Protein AF-A0A060YVN4-F1 (afdb_monomer)

pLDDT: mean 79.85, std 21.66, range [40.38, 98.12]

Structure (mmCIF, N/CA/C/O backbone):
data_AF-A0A060YVN4-F1
#
_entry.id   AF-A0A060YVN4-F1
#
loop_
_atom_site.group_PDB
_atom_site.id
_atom_site.type_symbol
_atom_site.label_atom_id
_atom_site.label_alt_id
_atom_site.label_comp_id
_atom_site.label_asym_id
_atom_site.label_entity_id
_atom_site.label_seq_id
_atom_site.pdbx_PDB_ins_code
_atom_site.Cartn_x
_atom_site.Cartn_y
_atom_site.Cartn_z
_atom_site.occupancy
_atom_site.B_iso_or_equiv
_atom_site.auth_seq_id
_atom_site.auth_comp_id
_atom_site.auth_asym_id
_atom_site.auth_atom_id
_atom_site.pdbx_PDB_model_num
ATOM 1 N N . MET A 1 1 ? 10.418 3.164 -2.131 1.00 88.56 1 MET A N 1
ATOM 2 C CA . MET A 1 1 ? 8.999 3.583 -2.181 1.00 88.56 1 MET A CA 1
ATOM 3 C C . MET A 1 1 ? 8.544 3.917 -0.769 1.00 88.56 1 MET A C 1
ATOM 5 O O . MET A 1 1 ? 9.006 3.250 0.152 1.00 88.56 1 MET A O 1
ATOM 9 N N . THR A 1 2 ? 7.683 4.923 -0.599 1.00 93.06 2 THR A N 1
ATOM 10 C CA . THR A 1 2 ? 7.216 5.400 0.717 1.00 93.06 2 THR A CA 1
ATOM 11 C C . THR A 1 2 ? 5.704 5.561 0.699 1.00 93.06 2 THR A C 1
ATOM 13 O O . THR A 1 2 ? 5.190 6.268 -0.165 1.00 93.06 2 THR A O 1
ATOM 16 N N . PHE A 1 3 ? 5.015 4.920 1.644 1.00 96.44 3 PHE A N 1
ATOM 17 C CA . PHE A 1 3 ? 3.576 5.072 1.850 1.00 96.44 3 PHE A CA 1
ATOM 18 C C . PHE A 1 3 ? 3.298 6.203 2.845 1.00 96.44 3 PHE A C 1
ATOM 20 O O . PHE A 1 3 ? 3.782 6.168 3.975 1.00 96.44 3 PHE A O 1
ATOM 27 N N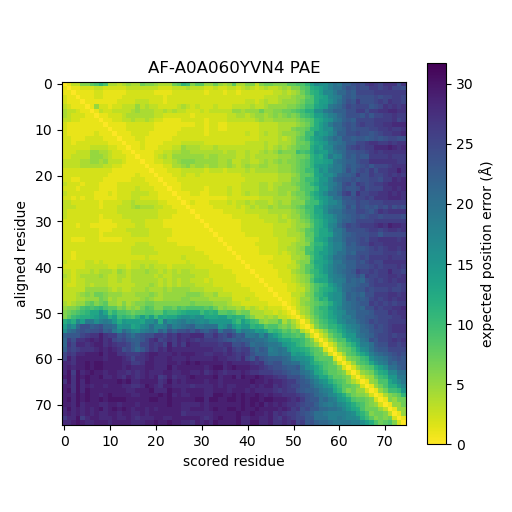 . THR A 1 4 ? 2.503 7.187 2.433 1.00 96.62 4 THR A N 1
ATOM 28 C CA . THR A 1 4 ? 2.156 8.376 3.217 1.00 96.62 4 THR A CA 1
ATOM 29 C C . THR A 1 4 ? 0.657 8.395 3.485 1.00 96.62 4 THR A C 1
ATOM 31 O O . THR A 1 4 ? -0.145 8.345 2.553 1.00 96.62 4 THR A O 1
ATOM 34 N N . LYS A 1 5 ? 0.268 8.496 4.759 1.00 96.31 5 LYS A N 1
ATOM 35 C CA . LYS A 1 5 ? -1.130 8.703 5.163 1.00 96.31 5 LYS A CA 1
ATOM 36 C C . LYS A 1 5 ? -1.489 10.172 4.940 1.00 96.31 5 LYS A C 1
ATOM 38 O O . LYS A 1 5 ? -0.825 11.042 5.496 1.00 96.31 5 LYS A O 1
ATOM 43 N N . THR A 1 6 ? -2.511 10.446 4.137 1.00 95.12 6 THR A N 1
ATOM 44 C CA . THR A 1 6 ? -2.965 11.821 3.846 1.00 95.12 6 THR A CA 1
ATOM 45 C C . THR A 1 6 ? -4.359 12.109 4.397 1.00 95.12 6 THR A C 1
ATOM 47 O O . THR A 1 6 ? -4.762 13.266 4.467 1.00 95.12 6 THR A O 1
ATOM 50 N N . SER A 1 7 ? -5.078 11.085 4.868 1.00 95.69 7 SER A N 1
ATOM 51 C CA . SER A 1 7 ? -6.266 11.246 5.710 1.00 95.69 7 SER A CA 1
ATOM 52 C C . SER A 1 7 ? -6.450 10.050 6.651 1.00 95.69 7 SER A C 1
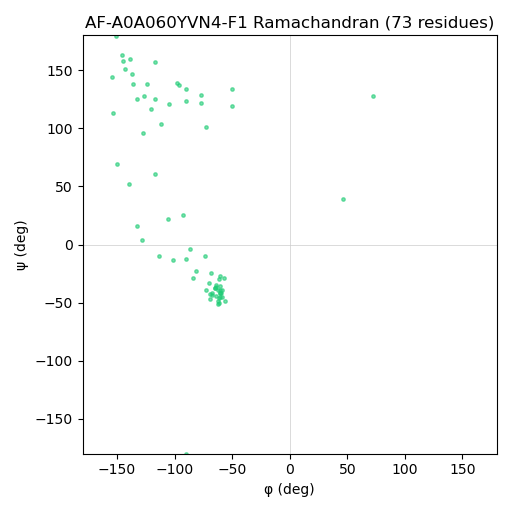ATOM 54 O O . SER A 1 7 ? -5.682 9.088 6.608 1.00 95.69 7 SER A O 1
ATOM 56 N N . GLN A 1 8 ? -7.499 10.079 7.481 1.00 93.56 8 GLN A N 1
ATOM 57 C CA . GLN A 1 8 ? -7.816 9.015 8.443 1.00 93.56 8 GLN A CA 1
ATOM 58 C C . GLN A 1 8 ? -7.992 7.634 7.793 1.00 93.56 8 GLN A C 1
ATOM 60 O O . GLN A 1 8 ? -7.750 6.605 8.417 1.00 93.56 8 GLN A O 1
ATOM 65 N N . LYS A 1 9 ? -8.424 7.593 6.532 1.00 97.50 9 LYS A N 1
ATOM 66 C CA . LYS A 1 9 ? -8.711 6.342 5.820 1.00 97.50 9 LYS A CA 1
ATOM 67 C C . LYS A 1 9 ? -8.103 6.301 4.428 1.00 97.50 9 LYS A C 1
ATOM 69 O O . LYS A 1 9 ? -8.508 5.475 3.619 1.00 97.50 9 LYS A O 1
ATOM 74 N N . PHE A 1 10 ? -7.159 7.186 4.135 1.00 98.12 10 PHE A N 1
ATOM 75 C CA . PHE A 1 10 ? -6.541 7.266 2.824 1.00 98.12 10 PHE A CA 1
ATOM 76 C C . PHE A 1 10 ? -5.030 7.436 2.943 1.00 98.12 10 PHE A C 1
ATOM 78 O O . PHE A 1 10 ? -4.525 8.209 3.762 1.00 98.12 10 PHE A O 1
ATOM 85 N N . GLY A 1 11 ? -4.307 6.715 2.096 1.00 98.00 11 GLY A N 1
ATOM 86 C CA . GLY A 1 11 ? -2.870 6.874 1.948 1.00 98.00 11 GLY A CA 1
ATOM 87 C C . GLY A 1 11 ? -2.429 6.635 0.516 1.00 98.00 11 GLY A C 1
ATOM 88 O O . GLY A 1 11 ? -3.162 6.071 -0.295 1.00 98.00 11 GLY A O 1
ATOM 89 N N . GLN A 1 12 ? -1.226 7.095 0.205 1.00 98.12 12 GLN A N 1
ATOM 90 C CA . GLN A 1 12 ? -0.691 7.101 -1.149 1.00 98.12 12 GLN A CA 1
ATOM 91 C C . GLN A 1 12 ? 0.810 6.838 -1.165 1.00 98.12 12 GLN A C 1
ATOM 93 O O . GLN A 1 12 ? 1.505 7.094 -0.183 1.00 98.12 12 GLN A O 1
ATOM 98 N N . TRP A 1 13 ? 1.327 6.373 -2.296 1.00 96.81 13 TRP A N 1
ATOM 99 C CA . TRP A 1 13 ? 2.763 6.303 -2.553 1.00 96.81 13 TRP A CA 1
ATOM 100 C C . TRP A 1 13 ? 3.064 6.632 -4.010 1.00 96.81 13 TRP A C 1
ATOM 102 O O . TRP A 1 13 ? 2.260 6.379 -4.907 1.00 96.81 13 TRP A O 1
ATOM 112 N N . ALA A 1 14 ? 4.252 7.183 -4.238 1.00 96.31 14 ALA A N 1
ATOM 113 C CA . ALA A 1 14 ? 4.783 7.372 -5.577 1.00 96.31 14 ALA A CA 1
ATOM 114 C C . ALA A 1 14 ? 5.591 6.140 -6.004 1.00 96.31 14 ALA A C 1
ATOM 116 O O . ALA A 1 14 ? 6.439 5.641 -5.252 1.00 96.31 14 ALA A O 1
ATOM 117 N N . ASP A 1 15 ? 5.343 5.684 -7.227 1.00 94.25 15 ASP A N 1
ATOM 118 C CA . ASP A 1 15 ? 6.158 4.707 -7.932 1.00 94.25 15 ASP A CA 1
ATOM 119 C C . ASP A 1 15 ? 6.843 5.402 -9.115 1.00 94.25 15 ASP A C 1
ATOM 121 O O . ASP A 1 15 ? 6.227 5.674 -10.146 1.00 94.25 15 ASP A O 1
ATOM 125 N N . SER A 1 16 ? 8.136 5.696 -8.958 1.00 91.88 16 SER A N 1
ATOM 126 C CA . SER A 1 16 ? 8.946 6.320 -10.009 1.00 91.88 16 SER A CA 1
ATOM 127 C C . SER A 1 16 ? 9.189 5.398 -11.199 1.00 91.88 16 SER A C 1
ATOM 129 O O . SER A 1 16 ? 9.409 5.878 -12.303 1.00 91.88 16 SER A O 1
ATOM 131 N N . ARG A 1 17 ? 9.133 4.076 -11.013 1.00 91.12 17 ARG A N 1
ATOM 132 C CA . ARG A 1 17 ? 9.293 3.125 -12.115 1.00 91.12 17 ARG A CA 1
ATOM 133 C C . ARG A 1 17 ? 8.056 3.123 -13.006 1.00 91.12 17 ARG A C 1
ATOM 135 O O . ARG A 1 17 ? 8.186 3.040 -14.222 1.00 91.12 17 ARG A O 1
ATOM 142 N N . ALA A 1 18 ? 6.876 3.216 -12.401 1.00 94.25 18 ALA A N 1
ATOM 143 C CA . ALA A 1 18 ? 5.607 3.313 -13.117 1.00 94.25 18 ALA A CA 1
ATOM 144 C C . ALA A 1 18 ? 5.230 4.758 -13.498 1.00 94.25 18 ALA A C 1
ATOM 146 O O . ALA A 1 18 ? 4.194 4.960 -14.128 1.00 94.25 18 ALA A O 1
ATOM 147 N N . ASN A 1 19 ? 6.021 5.761 -13.089 1.00 95.75 19 ASN A N 1
ATOM 148 C CA . ASN A 1 19 ? 5.700 7.191 -13.209 1.00 95.75 19 ASN A CA 1
ATOM 149 C C . ASN A 1 19 ? 4.270 7.523 -12.755 1.00 95.75 19 ASN A C 1
ATOM 151 O O . ASN A 1 19 ? 3.568 8.316 -13.376 1.00 95.75 19 ASN A O 1
ATOM 155 N N . THR A 1 20 ? 3.822 6.871 -11.684 1.00 97.19 20 THR A N 1
ATOM 156 C CA . THR A 1 20 ? 2.431 6.919 -11.231 1.00 97.19 20 THR A CA 1
ATOM 157 C C . THR A 1 20 ? 2.381 7.081 -9.718 1.00 97.19 20 THR A C 1
ATOM 159 O O . THR A 1 20 ? 3.231 6.571 -8.985 1.00 97.19 20 THR A O 1
ATOM 162 N N . VAL A 1 21 ? 1.362 7.793 -9.239 1.00 97.06 21 VAL A N 1
ATOM 163 C CA . VAL A 1 21 ? 1.026 7.877 -7.817 1.00 97.06 21 VAL A CA 1
ATOM 164 C C . VAL A 1 21 ? -0.205 7.019 -7.570 1.00 97.06 21 VAL A C 1
ATOM 166 O O . VAL A 1 21 ? -1.259 7.263 -8.152 1.00 97.06 21 VAL A O 1
ATOM 169 N N . PHE A 1 22 ? -0.074 6.024 -6.697 1.00 96.69 22 PHE A N 1
ATOM 170 C CA . PHE A 1 22 ? -1.189 5.181 -6.283 1.00 96.69 22 PHE A CA 1
ATOM 171 C C . PHE A 1 22 ? -1.768 5.698 -4.972 1.00 96.69 22 PHE A C 1
ATOM 173 O O . PHE A 1 22 ? -1.025 6.040 -4.051 1.00 96.69 22 PHE A O 1
ATOM 180 N N . GLY A 1 23 ? -3.095 5.732 -4.889 1.00 97.31 23 GLY A N 1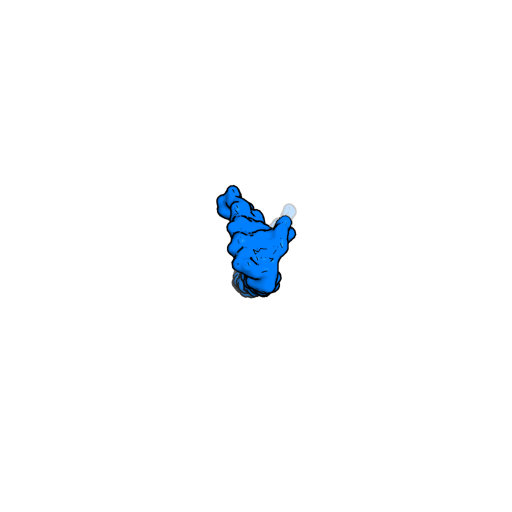
ATOM 181 C CA . GLY A 1 23 ? -3.844 6.079 -3.686 1.00 97.31 23 GLY A CA 1
ATOM 182 C C . GLY A 1 23 ? -4.811 4.961 -3.317 1.00 97.31 23 GLY A C 1
ATOM 183 O O . GLY A 1 23 ? -5.453 4.385 -4.193 1.00 97.31 23 GLY A O 1
ATOM 184 N N . LEU A 1 24 ? -4.911 4.650 -2.027 1.00 97.56 24 LEU A N 1
ATOM 185 C CA . LEU A 1 24 ? -5.803 3.625 -1.492 1.00 97.56 24 LEU A CA 1
ATOM 186 C C . LEU A 1 24 ? -6.677 4.209 -0.386 1.00 97.56 24 LEU A C 1
ATOM 188 O O . LEU A 1 24 ? -6.176 4.788 0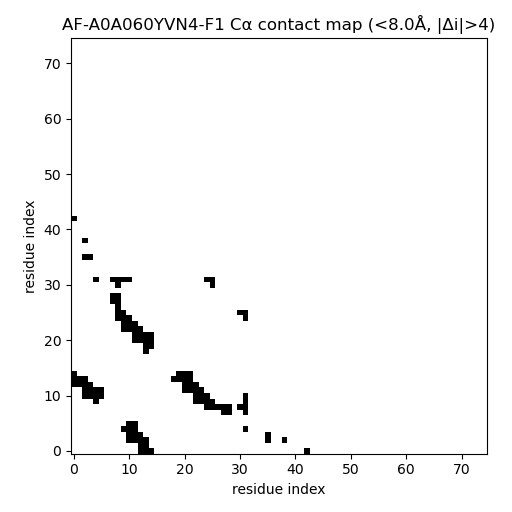.580 1.00 97.56 24 LEU A O 1
ATOM 192 N N . GLY A 1 25 ? -7.986 4.011 -0.532 1.00 97.81 25 GLY A N 1
ATOM 193 C CA . GLY A 1 25 ? -8.984 4.274 0.499 1.00 97.81 25 GLY A CA 1
ATOM 194 C C . GLY A 1 25 ? -9.361 2.993 1.241 1.00 97.81 25 GLY A C 1
ATOM 195 O O . GLY A 1 25 ? -9.532 1.942 0.626 1.00 97.81 25 GLY A O 1
ATOM 196 N N . PHE A 1 26 ? -9.513 3.086 2.557 1.00 97.56 26 PHE A N 1
ATOM 197 C CA . PHE A 1 26 ? -9.822 1.967 3.446 1.00 97.56 26 PHE A CA 1
ATOM 198 C C . PHE A 1 26 ? -11.176 2.160 4.134 1.00 97.56 26 PHE A C 1
ATOM 200 O O . PHE A 1 26 ? -11.663 3.282 4.304 1.00 97.56 26 PHE A O 1
ATOM 207 N N . ALA A 1 27 ? -11.791 1.061 4.577 1.00 96.94 27 ALA A N 1
ATOM 208 C CA . ALA A 1 27 ? -13.061 1.125 5.299 1.00 96.94 27 ALA A CA 1
ATOM 209 C C . ALA A 1 27 ? -12.890 1.729 6.706 1.00 96.94 27 ALA A C 1
ATOM 211 O O . ALA A 1 27 ? -13.767 2.460 7.175 1.00 96.94 27 ALA A O 1
ATOM 212 N N . SER A 1 28 ? -11.737 1.489 7.346 1.00 97.19 28 SER A N 1
ATOM 213 C CA . SER A 1 28 ? -11.384 2.007 8.671 1.00 97.19 28 SER A CA 1
ATOM 214 C C . SER A 1 28 ? -9.926 2.467 8.759 1.00 97.19 28 SER A C 1
ATOM 216 O O . SER A 1 28 ? -9.064 2.037 7.991 1.00 97.19 28 SER A O 1
ATOM 218 N N . GLU A 1 29 ? -9.642 3.318 9.745 1.00 96.50 29 GLU A N 1
ATOM 219 C CA . GLU A 1 29 ? -8.284 3.782 10.054 1.00 96.50 29 GLU A CA 1
ATOM 220 C C . GLU A 1 29 ? -7.350 2.628 10.439 1.00 96.50 29 GLU A C 1
ATOM 222 O O . GLU A 1 29 ? -6.183 2.602 10.058 1.00 96.50 29 GLU A O 1
ATOM 227 N N . GLN A 1 30 ? -7.879 1.622 11.138 1.00 97.31 30 GLN A N 1
ATOM 228 C CA . GLN A 1 30 ? -7.112 0.448 11.558 1.00 97.31 30 GLN A CA 1
ATOM 229 C C . GLN A 1 30 ? -6.592 -0.347 10.354 1.00 97.31 30 GLN A C 1
ATOM 231 O O . GLN A 1 30 ? -5.455 -0.815 10.365 1.00 97.31 30 GLN A O 1
ATOM 236 N N . GLN A 1 31 ? -7.394 -0.470 9.290 1.00 97.44 31 GLN A N 1
ATOM 237 C CA . GLN A 1 31 ? -6.956 -1.128 8.057 1.00 97.44 31 GLN A CA 1
ATOM 238 C C . GLN A 1 31 ? -5.862 -0.324 7.346 1.00 97.44 31 GLN A C 1
ATOM 240 O O . GLN A 1 31 ? -4.869 -0.912 6.917 1.00 97.44 31 GLN A O 1
ATOM 245 N N . LEU A 1 32 ? -5.999 1.007 7.281 1.00 97.69 32 LEU A N 1
ATOM 246 C CA . LEU A 1 32 ? -4.957 1.891 6.750 1.00 97.69 32 LEU A CA 1
ATOM 247 C C . LEU A 1 32 ? -3.649 1.751 7.546 1.00 97.69 32 LEU A C 1
ATOM 249 O O . LEU A 1 32 ? -2.570 1.661 6.961 1.00 97.69 32 LEU A O 1
ATOM 253 N N . ALA A 1 33 ? -3.733 1.733 8.879 1.00 96.44 33 ALA A N 1
ATOM 254 C CA . ALA A 1 33 ? -2.573 1.587 9.752 1.00 96.44 33 ALA A CA 1
ATOM 255 C C . ALA A 1 33 ? -1.871 0.239 9.538 1.00 96.44 33 ALA A C 1
ATOM 257 O O . ALA A 1 33 ? -0.670 0.222 9.274 1.00 96.44 33 ALA A O 1
ATOM 258 N N . LYS A 1 34 ? -2.632 -0.861 9.525 1.00 96.75 34 LYS A N 1
ATOM 259 C CA . LYS A 1 34 ? -2.113 -2.207 9.252 1.00 96.75 34 LYS A CA 1
ATOM 260 C C . LYS A 1 34 ? -1.451 -2.304 7.877 1.00 96.75 34 LYS A C 1
ATOM 262 O O . LYS A 1 34 ? -0.420 -2.956 7.730 1.00 96.75 34 LYS A O 1
ATOM 267 N N . PHE A 1 35 ? -2.025 -1.656 6.863 1.00 97.12 35 PHE A N 1
ATOM 268 C CA . PHE A 1 35 ? -1.416 -1.608 5.536 1.00 97.12 35 PHE A CA 1
ATOM 269 C C . PHE A 1 35 ? -0.079 -0.860 5.554 1.00 97.12 35 PHE A C 1
ATOM 271 O O . PHE A 1 35 ? 0.892 -1.350 4.987 1.00 97.12 35 PHE A O 1
ATOM 278 N N . ALA A 1 36 ? -0.005 0.290 6.231 1.00 95.81 36 ALA A N 1
ATOM 279 C CA . ALA A 1 36 ? 1.227 1.071 6.330 1.00 95.81 36 ALA A CA 1
ATOM 280 C C . ALA A 1 36 ? 2.370 0.279 6.994 1.00 95.81 36 ALA A C 1
ATOM 282 O O . ALA A 1 36 ? 3.501 0.314 6.510 1.00 95.81 36 ALA A O 1
ATOM 283 N N . GLU A 1 37 ? 2.069 -0.477 8.054 1.00 95.75 37 GLU A N 1
ATOM 284 C CA . GLU A 1 37 ? 3.032 -1.369 8.715 1.00 95.75 37 GLU A CA 1
ATOM 285 C C . GLU A 1 37 ? 3.534 -2.455 7.757 1.00 95.75 37 GLU A C 1
ATOM 287 O O . GLU A 1 37 ? 4.740 -2.608 7.551 1.00 95.75 37 GLU A O 1
ATOM 292 N N . LYS A 1 38 ? 2.613 -3.152 7.081 1.00 95.75 38 LYS A N 1
ATOM 293 C CA . LYS A 1 38 ? 2.966 -4.203 6.118 1.00 95.75 38 LYS A CA 1
ATOM 294 C C . LYS A 1 38 ? 3.743 -3.681 4.917 1.00 95.75 38 LYS A C 1
ATOM 296 O O . LYS A 1 38 ? 4.649 -4.357 4.437 1.00 95.75 38 LYS A O 1
ATOM 301 N N . PHE A 1 39 ? 3.439 -2.473 4.455 1.00 95.56 39 PHE A N 1
ATOM 302 C CA . PHE A 1 39 ? 4.183 -1.836 3.375 1.00 95.56 39 PHE A CA 1
ATOM 303 C C . PHE A 1 39 ? 5.658 -1.648 3.752 1.00 95.56 39 PHE A C 1
ATOM 305 O O . PHE A 1 39 ? 6.549 -1.910 2.942 1.00 95.56 39 PHE A O 1
ATOM 312 N N . GLN A 1 40 ? 5.924 -1.233 4.994 1.00 93.31 40 GLN A N 1
ATOM 313 C CA . GLN A 1 40 ? 7.281 -1.056 5.498 1.00 93.31 40 GLN A CA 1
ATOM 314 C C . GLN A 1 40 ? 8.017 -2.397 5.624 1.00 93.31 40 GLN A C 1
ATOM 316 O O . GLN A 1 40 ? 9.156 -2.494 5.175 1.00 93.31 40 GLN A O 1
ATOM 321 N N . GLU A 1 41 ? 7.360 -3.440 6.144 1.00 93.75 41 GLU A N 1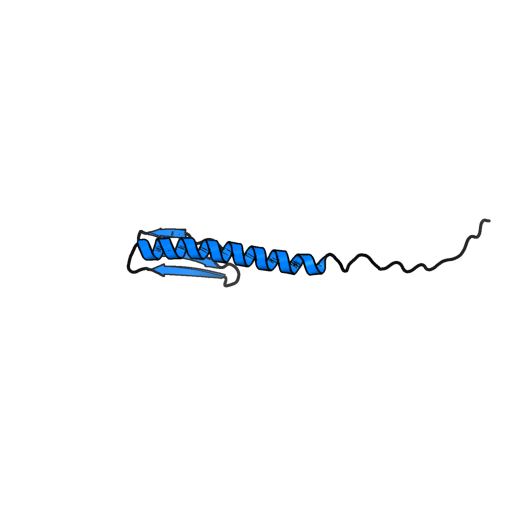
ATOM 322 C CA . GLU A 1 41 ? 7.931 -4.795 6.210 1.00 93.75 41 GLU A CA 1
ATOM 323 C C . GLU A 1 41 ? 8.364 -5.303 4.824 1.00 93.75 41 GLU A C 1
ATOM 325 O O . GLU A 1 41 ? 9.495 -5.757 4.644 1.00 93.75 41 GLU A O 1
ATOM 330 N N . VAL A 1 42 ? 7.489 -5.179 3.819 1.00 93.06 42 VAL A N 1
ATOM 331 C CA . VAL A 1 42 ? 7.780 -5.621 2.445 1.00 93.06 42 VAL A CA 1
ATOM 332 C C . VAL A 1 42 ? 8.913 -4.804 1.826 1.00 93.06 42 VAL A C 1
ATOM 334 O O . VAL A 1 42 ? 9.752 -5.365 1.122 1.00 93.06 42 VAL A O 1
ATOM 337 N N . LYS A 1 43 ? 8.985 -3.495 2.102 1.00 90.00 43 LYS A N 1
ATOM 338 C CA . LYS A 1 43 ? 10.078 -2.636 1.625 1.00 90.00 43 LYS A CA 1
ATOM 339 C C . LYS A 1 43 ? 11.436 -3.113 2.147 1.00 90.00 43 LYS A C 1
ATOM 341 O O . LYS A 1 43 ? 12.383 -3.199 1.366 1.00 90.00 43 LYS A O 1
ATOM 346 N N . GLU A 1 44 ? 11.526 -3.440 3.435 1.00 91.00 44 GLU A N 1
ATOM 347 C CA . GLU A 1 44 ? 12.767 -3.939 4.040 1.00 91.00 44 GLU A CA 1
ATOM 348 C C . GLU A 1 44 ? 13.119 -5.343 3.531 1.00 91.00 44 GLU A C 1
ATOM 350 O O . GLU A 1 44 ? 14.262 -5.588 3.151 1.00 91.00 44 GLU A O 1
ATOM 355 N N . ALA A 1 45 ? 12.138 -6.244 3.419 1.00 91.38 45 ALA A N 1
ATOM 356 C CA . ALA A 1 45 ? 12.357 -7.579 2.863 1.00 91.38 45 ALA A CA 1
ATOM 357 C C . ALA A 1 45 ? 12.847 -7.525 1.405 1.00 91.38 45 ALA A C 1
ATOM 359 O O . ALA A 1 45 ? 13.775 -8.242 1.028 1.00 91.38 45 ALA A O 1
ATOM 360 N N . ALA A 1 46 ? 12.268 -6.639 0.589 1.00 89.44 46 ALA A N 1
ATOM 361 C CA . ALA A 1 46 ? 12.695 -6.423 -0.789 1.00 89.44 46 ALA A CA 1
ATOM 362 C C . ALA A 1 46 ? 14.116 -5.846 -0.869 1.00 89.44 46 ALA A C 1
ATOM 364 O O . ALA A 1 46 ? 14.879 -6.241 -1.750 1.00 89.44 46 ALA A O 1
ATOM 365 N N . LYS A 1 47 ? 14.493 -4.944 0.048 1.00 88.00 47 LYS A N 1
ATOM 366 C CA . LYS A 1 47 ? 15.865 -4.429 0.147 1.00 88.00 47 LYS A CA 1
ATOM 367 C C . LYS A 1 47 ? 16.846 -5.556 0.477 1.00 88.00 47 LYS A C 1
ATOM 369 O O . LYS A 1 47 ? 17.787 -5.772 -0.276 1.00 88.00 47 LYS A O 1
ATOM 374 N N . LEU A 1 48 ? 16.562 -6.340 1.517 1.00 87.12 48 LEU A N 1
ATOM 375 C CA . LEU A 1 48 ? 17.417 -7.450 1.939 1.00 87.12 48 LEU A CA 1
ATOM 376 C C . LEU A 1 48 ? 17.580 -8.516 0.842 1.00 87.12 48 LEU A C 1
ATOM 378 O O . LEU A 1 48 ? 18.671 -9.043 0.640 1.00 87.12 48 LEU A O 1
ATOM 382 N N . ALA A 1 49 ? 16.511 -8.815 0.098 1.00 86.56 49 ALA A N 1
ATOM 383 C CA . ALA A 1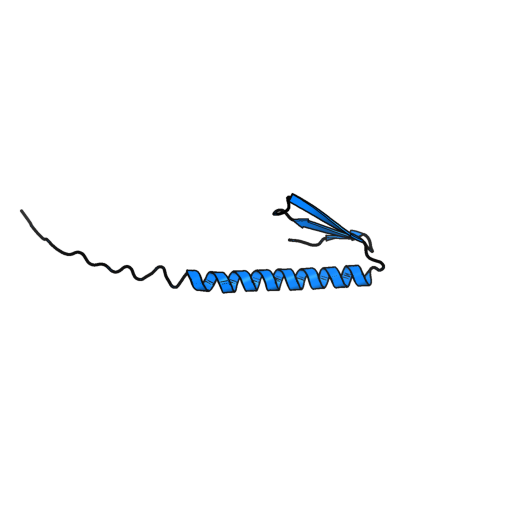 49 ? 16.568 -9.742 -1.030 1.00 86.56 49 ALA A CA 1
ATOM 384 C C . ALA A 1 49 ? 17.466 -9.233 -2.172 1.00 86.56 49 ALA A C 1
ATOM 386 O O . ALA A 1 49 ? 18.167 -10.029 -2.802 1.00 86.56 49 ALA A O 1
ATOM 387 N N . ARG A 1 50 ? 17.469 -7.918 -2.434 1.00 81.50 50 ARG A N 1
ATOM 388 C CA . ARG A 1 50 ? 18.372 -7.295 -3.414 1.00 81.50 50 AR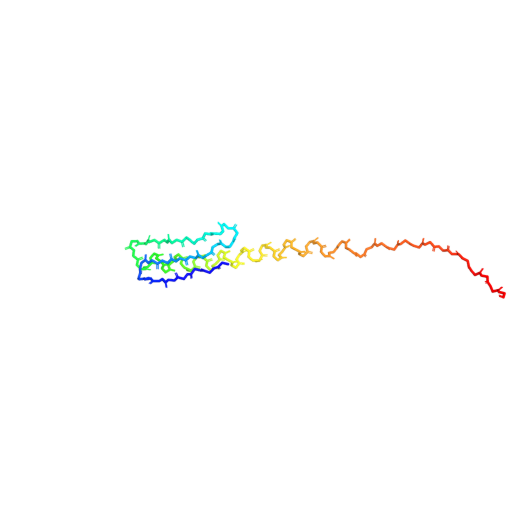G A CA 1
ATOM 389 C C . ARG A 1 50 ? 19.819 -7.330 -2.934 1.00 81.50 50 ARG A C 1
ATOM 391 O O . ARG A 1 50 ? 20.670 -7.769 -3.700 1.00 81.50 50 ARG A O 1
ATOM 398 N N . ASP A 1 51 ? 20.067 -6.961 -1.681 1.00 77.50 51 ASP A N 1
ATOM 399 C CA . ASP A 1 51 ? 21.413 -6.925 -1.096 1.00 77.50 51 ASP A CA 1
ATOM 400 C C . ASP A 1 51 ? 22.048 -8.331 -1.105 1.00 77.50 51 ASP A C 1
ATOM 402 O O . ASP A 1 51 ? 23.152 -8.519 -1.616 1.00 77.50 51 ASP A O 1
ATOM 406 N N . LYS A 1 52 ? 21.294 -9.361 -0.692 1.00 72.50 52 LYS A N 1
ATOM 407 C CA . LYS A 1 52 ? 21.726 -10.772 -0.752 1.00 72.50 52 LYS A CA 1
ATOM 408 C C . LYS A 1 52 ? 21.998 -11.268 -2.179 1.00 72.50 52 LYS A C 1
ATOM 410 O O . LYS A 1 52 ? 22.805 -12.172 -2.384 1.00 72.50 52 LYS A O 1
ATOM 415 N N . SER A 1 53 ? 21.311 -10.713 -3.176 1.00 60.41 53 SER A N 1
ATOM 416 C CA . SER A 1 53 ? 21.510 -11.087 -4.582 1.00 60.41 53 SER A CA 1
ATOM 417 C C . SER A 1 53 ? 22.724 -10.392 -5.208 1.00 60.41 53 SER A C 1
ATOM 419 O O . SER A 1 53 ? 23.274 -10.906 -6.180 1.00 60.41 53 SER A O 1
ATOM 421 N N . GLN A 1 54 ? 23.157 -9.253 -4.658 1.00 58.00 54 GLN A N 1
ATOM 422 C CA . GLN A 1 54 ? 24.313 -8.502 -5.147 1.00 58.00 54 GLN A CA 1
ATOM 423 C C . GLN A 1 54 ? 25.643 -9.038 -4.583 1.00 58.00 54 GLN A C 1
ATOM 425 O O . GLN A 1 54 ? 26.642 -9.027 -5.298 1.00 58.00 54 GLN A O 1
ATOM 430 N N . GLU A 1 55 ? 25.646 -9.628 -3.382 1.00 52.56 55 GLU A N 1
ATOM 431 C CA . GLU A 1 55 ? 26.843 -10.255 -2.785 1.00 52.56 55 GLU A CA 1
ATOM 432 C C . GLU A 1 55 ? 27.398 -11.424 -3.632 1.00 52.56 55 GLU A C 1
ATOM 434 O O . GLU A 1 55 ? 28.602 -11.666 -3.666 1.00 52.56 55 GLU A O 1
ATOM 439 N N . LYS A 1 56 ? 26.553 -12.106 -4.422 1.00 47.00 56 LYS A N 1
ATOM 440 C CA . LYS A 1 56 ? 26.993 -13.197 -5.314 1.00 47.00 56 LYS A CA 1
ATOM 441 C C . LYS A 1 56 ? 27.759 -12.712 -6.561 1.00 47.00 56 LYS A C 1
ATOM 443 O O . LYS A 1 56 ? 28.298 -13.541 -7.290 1.00 47.00 56 LYS A O 1
ATOM 448 N N . MET A 1 57 ? 27.799 -11.408 -6.845 1.00 43.91 57 MET A N 1
ATOM 449 C CA . MET A 1 57 ? 28.472 -10.872 -8.040 1.00 43.91 57 MET A CA 1
ATOM 450 C C . MET A 1 57 ? 29.851 -10.259 -7.763 1.00 43.91 57 MET A C 1
ATOM 452 O O . MET A 1 57 ? 30.611 -10.065 -8.707 1.00 43.91 57 MET A O 1
ATOM 456 N N . G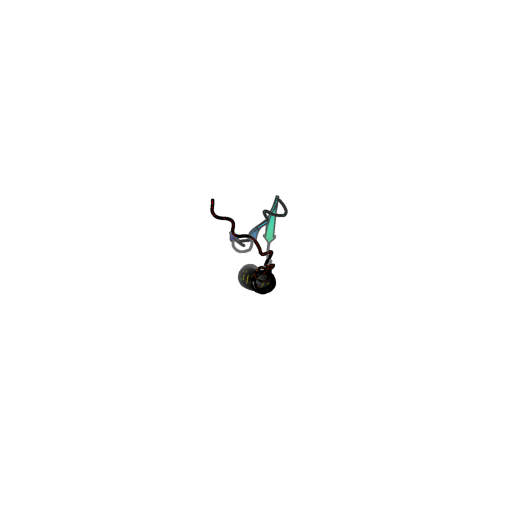LU A 1 58 ? 30.221 -10.004 -6.505 1.00 40.38 58 GLU A N 1
ATOM 457 C CA . GLU A 1 58 ? 31.540 -9.432 -6.179 1.00 40.38 58 GLU A CA 1
ATOM 458 C C . GLU A 1 58 ? 32.633 -10.490 -5.937 1.00 40.38 58 GLU A C 1
ATOM 460 O O . GLU A 1 58 ? 33.817 -10.172 -6.007 1.00 40.38 58 GLU A O 1
ATOM 465 N N . THR A 1 59 ? 32.292 -11.778 -5.787 1.00 42.41 59 THR A N 1
ATOM 466 C CA . THR A 1 59 ? 33.286 -12.870 -5.651 1.00 42.41 59 THR A CA 1
ATOM 467 C C . THR A 1 59 ? 33.678 -13.541 -6.979 1.00 42.41 59 THR A C 1
ATOM 469 O O . THR A 1 59 ? 34.073 -14.704 -6.998 1.00 42.41 59 THR A O 1
ATOM 472 N N . SER A 1 60 ? 33.558 -12.861 -8.123 1.00 44.03 60 SER A N 1
ATOM 473 C CA . SER A 1 60 ? 34.011 -13.405 -9.424 1.00 44.03 60 SER A CA 1
ATOM 474 C C . SER A 1 60 ? 34.937 -12.486 -10.224 1.00 44.03 60 SER A C 1
ATOM 476 O O . SER A 1 60 ? 35.366 -12.867 -11.307 1.00 44.03 60 SER A O 1
ATOM 478 N N . SER A 1 61 ? 35.329 -11.328 -9.684 1.00 46.88 61 SER A N 1
ATOM 479 C CA . SER A 1 61 ? 36.151 -10.352 -10.421 1.00 46.88 61 SER A CA 1
ATOM 480 C C . SER A 1 61 ? 37.619 -10.293 -9.989 1.00 46.88 61 SER A C 1
ATOM 482 O O . SER A 1 61 ? 38.276 -9.290 -10.239 1.00 46.88 61 SER A O 1
ATOM 484 N N . ASN A 1 62 ? 38.161 -11.343 -9.360 1.00 50.84 62 ASN A N 1
ATOM 485 C CA . ASN A 1 62 ? 39.565 -11.352 -8.928 1.00 50.84 62 ASN A CA 1
ATOM 486 C C . ASN A 1 62 ? 40.264 -12.704 -9.162 1.00 50.84 62 ASN A C 1
ATOM 488 O O . ASN A 1 62 ? 40.854 -13.278 -8.255 1.00 50.84 62 ASN A O 1
ATOM 492 N N . ASN A 1 63 ? 40.204 -13.238 -10.384 1.00 50.22 63 ASN A N 1
ATOM 493 C CA . ASN A 1 63 ? 41.203 -14.216 -10.828 1.00 50.22 63 ASN A CA 1
ATOM 494 C C . ASN A 1 63 ? 41.431 -14.149 -12.342 1.00 50.22 63 ASN A C 1
ATOM 496 O O . ASN A 1 63 ? 41.084 -15.066 -13.079 1.00 50.22 63 ASN A O 1
ATOM 500 N N . SER A 1 64 ? 42.043 -13.058 -12.794 1.00 48.16 64 SER A N 1
ATOM 501 C CA . SER A 1 64 ? 42.716 -13.021 -14.095 1.00 48.16 64 SER A CA 1
ATOM 502 C C . SER A 1 64 ? 44.200 -12.759 -13.865 1.00 48.16 64 SER A C 1
ATOM 504 O O . SER A 1 64 ? 44.747 -11.748 -14.292 1.00 48.16 64 SER A O 1
ATOM 506 N N . GLN A 1 65 ? 44.852 -13.670 -13.139 1.00 53.16 65 GLN A N 1
ATOM 507 C CA . GLN A 1 65 ? 46.291 -13.854 -13.269 1.00 53.16 65 GLN A CA 1
ATOM 508 C C . GLN A 1 65 ? 46.540 -14.541 -14.614 1.00 53.16 65 GLN A C 1
ATOM 510 O O . GLN A 1 65 ? 46.345 -15.747 -14.739 1.00 53.16 65 GLN A O 1
ATOM 515 N N . VAL A 1 66 ? 46.953 -13.782 -15.629 1.00 44.88 66 VAL A N 1
ATOM 516 C CA . VAL A 1 66 ? 47.627 -14.358 -16.797 1.00 44.88 66 VAL A CA 1
ATOM 517 C C . VAL A 1 66 ? 48.928 -13.602 -17.018 1.00 44.88 66 VAL A C 1
ATOM 519 O O . VAL A 1 66 ? 48.982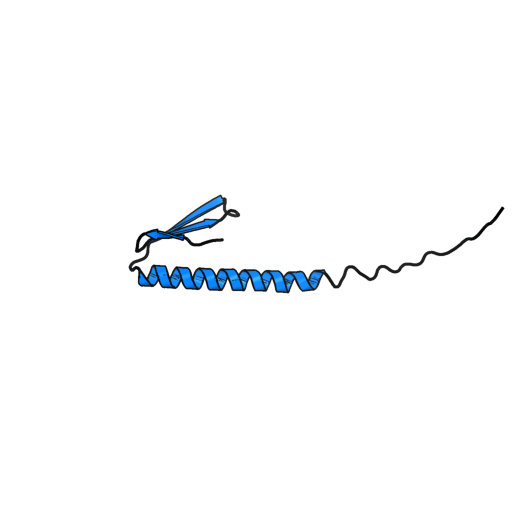 -12.534 -17.620 1.00 44.88 66 VAL A O 1
ATOM 522 N N . THR A 1 67 ? 49.977 -14.204 -16.468 1.00 53.16 67 THR A N 1
ATOM 523 C CA . THR A 1 67 ? 51.383 -14.023 -16.809 1.00 53.16 67 THR A CA 1
ATOM 524 C C . THR A 1 67 ? 51.590 -14.162 -18.320 1.00 53.16 67 THR A C 1
ATOM 526 O O . THR A 1 67 ? 51.394 -15.245 -18.864 1.00 53.16 67 THR A O 1
ATOM 529 N N . TYR A 1 68 ? 52.080 -13.111 -18.976 1.00 42.47 68 TYR A N 1
ATOM 530 C CA . TYR A 1 68 ? 52.887 -13.246 -20.190 1.00 42.47 68 TYR A CA 1
ATOM 531 C C . TYR A 1 68 ? 54.243 -12.605 -19.907 1.00 42.47 68 TYR A C 1
ATOM 533 O O . TYR A 1 68 ? 54.327 -11.436 -19.538 1.00 42.47 68 TYR A O 1
ATOM 541 N N . GLY A 1 69 ? 55.287 -13.429 -19.951 1.00 47.12 69 GLY A N 1
ATOM 542 C CA . GLY A 1 69 ? 56.644 -13.051 -19.579 1.00 47.12 69 GLY A CA 1
ATOM 543 C C . GLY A 1 69 ? 57.486 -12.509 -20.733 1.00 47.12 69 GLY A C 1
ATOM 544 O O . GLY A 1 69 ? 57.060 -12.537 -21.882 1.00 47.12 69 GLY A O 1
ATOM 545 N N . HIS A 1 70 ? 58.732 -12.170 -20.366 1.00 44.81 70 HIS A N 1
ATOM 546 C CA . HIS A 1 70 ? 59.926 -12.034 -21.222 1.00 44.81 70 HIS A CA 1
ATOM 547 C C . HIS A 1 70 ? 59.933 -10.793 -22.154 1.00 44.81 70 HIS A C 1
ATOM 549 O O . HIS A 1 70 ? 58.978 -10.562 -22.874 1.00 44.81 70 HIS A O 1
ATOM 555 N N . THR A 1 71 ? 60.948 -9.920 -22.204 1.00 45.41 71 THR A N 1
ATOM 556 C CA . THR A 1 71 ? 62.400 -10.082 -21.996 1.00 45.41 71 THR A CA 1
ATOM 557 C C . THR A 1 71 ? 63.085 -8.785 -21.545 1.00 45.41 71 THR A C 1
ATOM 559 O O . THR A 1 71 ? 62.798 -7.704 -22.051 1.00 45.41 71 THR A O 1
ATOM 562 N N . HIS A 1 72 ? 64.079 -8.948 -20.670 1.00 49.12 72 HIS A N 1
ATOM 563 C CA . HIS A 1 72 ? 65.263 -8.093 -20.532 1.00 49.12 72 HIS A CA 1
ATOM 564 C C . HIS A 1 72 ? 65.942 -7.867 -21.896 1.00 49.12 72 HIS A C 1
ATOM 566 O O . HIS A 1 72 ? 66.231 -8.860 -22.556 1.00 49.12 72 HIS A O 1
ATOM 572 N N . THR A 1 73 ? 66.310 -6.630 -22.241 1.00 49.50 73 THR A N 1
ATOM 573 C CA . THR A 1 73 ? 67.600 -6.329 -22.894 1.00 49.50 73 THR A CA 1
ATOM 574 C C . THR A 1 73 ? 68.016 -4.900 -22.563 1.00 49.50 73 THR A C 1
ATOM 576 O O . THR A 1 73 ? 67.360 -3.940 -22.957 1.00 49.50 73 THR A O 1
ATOM 579 N N . ASP A 1 74 ? 69.104 -4.828 -21.808 1.00 42.00 74 ASP A N 1
ATOM 580 C CA . ASP A 1 74 ? 69.952 -3.675 -21.523 1.00 42.00 74 ASP A CA 1
ATOM 581 C C . ASP A 1 74 ? 70.842 -3.425 -22.755 1.00 42.00 74 ASP A C 1
ATOM 583 O O . ASP A 1 74 ? 71.439 -4.383 -23.258 1.00 42.00 74 ASP A O 1
ATOM 587 N N . THR A 1 75 ? 70.886 -2.198 -23.284 1.00 52.62 75 THR A N 1
ATOM 588 C CA . THR A 1 75 ? 72.028 -1.619 -24.026 1.00 52.62 75 THR A CA 1
ATOM 589 C C . THR A 1 75 ? 71.912 -0.099 -24.013 1.00 52.62 75 THR A C 1
ATOM 591 O O . THR A 1 75 ? 70.800 0.402 -24.298 1.00 52.62 75 THR A O 1
#

InterPro domains:
  IPR000697 WH1/EVH1 domain [PF00568] (1-43)
  IPR000697 WH1/EVH1 domain [PS50229] (1-46)
  IPR011993 PH-like domain superfamily [G3DSA:2.30.29.30] (1-56)
  IPR045027 Homer family [PTHR10918] (1-66)

Sequence (75 aa):
MTFTKTSQKFGQWADSRANTVFGLGFASEQQLAKFAEKFQEVKEAAKLARDKSQEKMETSSNNSQVTYGHTHTDT

Solvent-accessible surface area (backbone atoms only — not comparable to full-atom values): 4808 Å² total; per-residue (Å²): 127,60,81,45,76,81,50,76,30,32,33,33,31,59,38,79,90,74,72,42,74,51,73,50,78,43,100,39,45,67,56,42,51,52,48,53,54,51,52,52,54,52,52,52,52,53,48,52,55,50,55,64,59,50,62,73,63,70,83,72,82,84,80,84,87,74,90,80,80,87,78,93,82,90,132

Nearest PDB structures (foldseek):
  5zz9-assembly3_C  TM=9.930E-01  e=1.930E-05  Mus musculus
  2p8v-assembly1_A  TM=9.867E-01  e=2.856E-05  Homo sapiens
  1ddw-assembly1_A  TM=9.684E-01  e=7.600E-05  Rattus norvegicus
  1ddv-assembly1_A  TM=9.844E-01  e=2.305E-04  Rattus norvegicus

Radius of gyration: 25.62 Å; Cα contacts (8 Å, |Δi|>4): 58; chains: 1; bounding box: 85×26×36 Å

Organism: Oncorhynchus mykiss (NCBI:txid8022)

Foldseek 3Di:
DAWADPDLFKIWDDDVVVRDIDMDGHPGSVVVVVVRVVVVVVVVVVVVVVVVVVVVVPVPPPDPPDDDDDDDDDD

Secondary structure (DSSP, 8-state):
--EEEEETTEEEEEETTTTEEEEEE-SSHHHHHHHHHHHHHHHHHHHHHHHHHHHHHHTTSS-------------

Mean predicted aligned error: 12.44 Å